Protein AF-A0A970E698-F1 (afdb_monomer_lite)

pLDDT: mean 95.45, std 3.79, range [67.94, 98.5]

Secondary structure (DSSP, 8-state):
-HHHHHHHHHHHHHHHHTT-HHHHHHHB-HHHHHHS-HHHHHH-GGG-----EEEEEEEEEE-TTSSEEEEEEEEEETTEEEEEEEEEEEETTEEEE-GGGT--

Structure (mmCIF, N/CA/C/O backbone):
data_AF-A0A970E698-F1
#
_entry.id   AF-A0A970E698-F1
#
loop_
_atom_site.group_PDB
_atom_site.id
_atom_site.type_symbol
_atom_site.label_atom_id
_atom_site.label_alt_id
_atom_site.label_comp_id
_atom_site.label_asym_id
_atom_site.label_entity_id
_atom_site.label_seq_id
_atom_site.pdbx_PDB_ins_code
_atom_site.Cartn_x
_atom_site.Cartn_y
_atom_site.Cartn_z
_atom_site.occupancy
_atom_site.B_iso_or_equiv
_atom_site.auth_seq_id
_atom_site.auth_comp_id
_atom_site.auth_asym_id
_atom_site.auth_atom_id
_atom_site.pdbx_PDB_model_num
ATOM 1 N N . MET A 1 1 ? 12.455 9.340 4.454 1.00 84.81 1 MET A N 1
ATOM 2 C CA . MET A 1 1 ? 12.205 8.086 3.712 1.00 84.81 1 MET A CA 1
ATOM 3 C C . MET A 1 1 ? 10.906 7.471 4.192 1.00 84.81 1 MET A C 1
ATOM 5 O O . MET A 1 1 ? 10.001 7.343 3.387 1.00 84.81 1 MET A O 1
ATOM 9 N N . GLU A 1 2 ? 10.782 7.234 5.498 1.00 92.00 2 GLU A N 1
ATOM 10 C CA . GLU A 1 2 ? 9.539 6.806 6.160 1.00 92.00 2 GLU A CA 1
ATOM 11 C C . GLU A 1 2 ? 8.337 7.678 5.792 1.00 92.00 2 GLU A C 1
ATOM 13 O O . GLU A 1 2 ?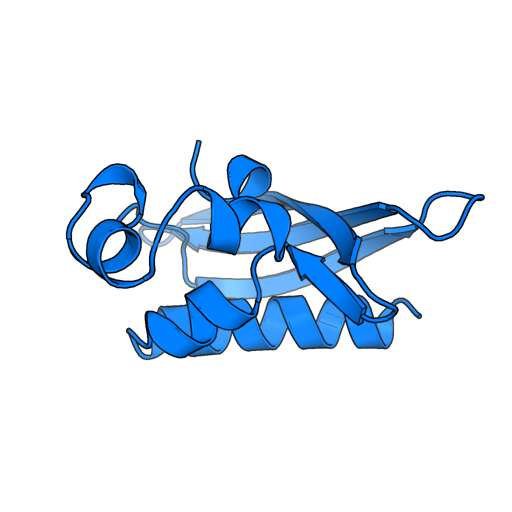 7.322 7.146 5.379 1.00 92.00 2 GLU A O 1
ATOM 18 N N . LYS A 1 3 ? 8.488 9.011 5.779 1.00 95.19 3 LYS A N 1
ATOM 19 C CA . LYS A 1 3 ? 7.416 9.921 5.341 1.00 95.19 3 LYS A CA 1
ATOM 20 C C . LYS A 1 3 ? 6.847 9.596 3.948 1.00 95.19 3 LYS A C 1
ATOM 22 O O . LYS A 1 3 ? 5.643 9.652 3.769 1.00 95.19 3 LYS A O 1
ATOM 27 N N . LYS A 1 4 ? 7.692 9.216 2.980 1.00 95.81 4 LYS A N 1
ATOM 28 C CA . LYS A 1 4 ? 7.228 8.836 1.631 1.00 95.81 4 LYS A CA 1
ATOM 29 C C . LYS A 1 4 ? 6.465 7.507 1.639 1.00 95.81 4 LYS A C 1
ATOM 31 O O . LYS A 1 4 ? 5.532 7.332 0.868 1.00 95.81 4 LYS A O 1
ATOM 36 N N . ILE A 1 5 ? 6.883 6.573 2.496 1.00 97.31 5 ILE A N 1
ATOM 37 C CA . ILE A 1 5 ? 6.187 5.296 2.712 1.00 97.31 5 ILE A CA 1
ATOM 38 C C . ILE A 1 5 ? 4.826 5.556 3.370 1.00 97.31 5 ILE A C 1
ATOM 40 O O . ILE A 1 5 ? 3.813 5.018 2.943 1.00 97.31 5 ILE A O 1
ATOM 44 N N . GLU A 1 6 ? 4.784 6.427 4.373 1.00 98.00 6 GLU A N 1
ATOM 45 C CA . GLU A 1 6 ? 3.537 6.832 5.013 1.00 98.00 6 GLU A CA 1
ATOM 46 C C . GLU A 1 6 ? 2.590 7.535 4.026 1.00 98.00 6 GLU A C 1
ATOM 48 O O . GLU A 1 6 ? 1.399 7.234 4.004 1.00 98.00 6 GLU A O 1
ATOM 53 N N . GLU A 1 7 ? 3.112 8.432 3.183 1.00 97.75 7 GLU A N 1
ATOM 54 C CA . GLU A 1 7 ? 2.349 9.124 2.137 1.00 97.75 7 GLU A CA 1
ATOM 55 C C . GLU A 1 7 ? 1.687 8.125 1.175 1.00 97.75 7 GLU A C 1
ATOM 57 O O . GLU A 1 7 ? 0.469 8.177 1.023 1.00 97.75 7 GLU A O 1
ATOM 62 N N . ILE A 1 8 ? 2.430 7.157 0.616 1.00 98.12 8 ILE A N 1
ATOM 63 C CA . ILE A 1 8 ? 1.848 6.177 -0.322 1.00 98.12 8 ILE A CA 1
ATOM 64 C C . ILE A 1 8 ? 0.812 5.260 0.345 1.00 98.12 8 ILE A C 1
ATOM 66 O O . ILE A 1 8 ? -0.201 4.917 -0.262 1.00 98.12 8 ILE A O 1
ATOM 70 N N . ILE A 1 9 ? 1.022 4.895 1.615 1.00 98.38 9 ILE A N 1
ATOM 71 C CA . ILE A 1 9 ? 0.042 4.128 2.394 1.00 98.38 9 ILE A CA 1
ATOM 72 C C . ILE A 1 9 ? -1.243 4.942 2.560 1.00 98.38 9 ILE A C 1
ATOM 74 O O . ILE A 1 9 ? -2.338 4.444 2.302 1.00 98.38 9 ILE A O 1
ATOM 78 N N . ARG A 1 10 ? -1.129 6.211 2.962 1.00 98.38 10 ARG A N 1
ATOM 79 C CA . ARG A 1 10 ? -2.289 7.093 3.136 1.00 98.38 10 ARG A CA 1
ATOM 80 C C . ARG A 1 10 ? -3.017 7.335 1.819 1.00 98.38 10 ARG A C 1
ATOM 82 O O . ARG A 1 10 ? -4.243 7.300 1.816 1.00 98.38 10 ARG A O 1
ATOM 89 N N . GLU A 1 11 ? -2.296 7.543 0.722 1.00 98.38 11 GLU A N 1
ATOM 90 C CA . GLU A 1 11 ? -2.877 7.684 -0.618 1.00 98.38 11 GLU A CA 1
ATOM 91 C C . GLU A 1 11 ? -3.680 6.442 -1.015 1.00 98.38 11 GLU A C 1
ATOM 93 O O . GLU A 1 11 ? -4.826 6.569 -1.451 1.00 98.38 11 GLU A O 1
ATOM 98 N N . PHE A 1 12 ? -3.133 5.244 -0.783 1.00 98.50 12 PHE A N 1
ATOM 99 C CA . PHE A 1 12 ? -3.832 3.990 -1.050 1.00 98.50 12 PHE A CA 1
ATOM 100 C C . PHE A 1 12 ? -5.146 3.880 -0.266 1.00 98.50 12 PHE A C 1
ATOM 102 O O . PHE A 1 12 ? -6.196 3.611 -0.853 1.00 98.50 12 PHE A O 1
ATOM 109 N N . PHE A 1 13 ? -5.118 4.135 1.046 1.00 98.00 13 PHE A N 1
ATOM 110 C CA . PHE A 1 13 ? -6.318 4.044 1.882 1.00 98.00 13 PHE A CA 1
ATOM 111 C C . PHE A 1 13 ? -7.342 5.148 1.597 1.00 98.00 13 PHE A C 1
ATOM 113 O O . PHE A 1 13 ? -8.541 4.886 1.643 1.00 98.00 13 PHE A O 1
ATOM 120 N N . GLN A 1 14 ? -6.902 6.358 1.245 1.00 98.00 14 GLN A N 1
ATOM 121 C CA . GLN A 1 14 ? -7.805 7.423 0.796 1.00 98.00 14 GLN A CA 1
ATOM 122 C C . GLN A 1 14 ? -8.488 7.067 -0.526 1.00 98.00 14 GLN A C 1
ATOM 124 O O . GLN A 1 14 ? -9.668 7.364 -0.711 1.00 98.00 14 GLN A O 1
ATOM 129 N N . ALA A 1 15 ? -7.764 6.437 -1.454 1.00 97.69 15 ALA A N 1
ATOM 130 C CA . ALA A 1 15 ? -8.346 5.948 -2.695 1.00 97.69 15 ALA A CA 1
ATOM 131 C C . ALA A 1 15 ? -9.357 4.822 -2.423 1.00 97.69 15 ALA A C 1
ATOM 133 O O . ALA A 1 15 ? -10.466 4.862 -2.954 1.00 97.69 15 ALA A O 1
ATOM 134 N N . TYR A 1 16 ? -9.023 3.884 -1.530 1.00 96.62 16 TYR A N 1
ATOM 135 C CA . TYR A 1 16 ? -9.934 2.828 -1.081 1.00 96.62 16 TYR A CA 1
ATOM 136 C C . TYR A 1 16 ? -11.229 3.389 -0.478 1.00 96.62 16 TYR A C 1
ATOM 138 O O . TYR A 1 16 ? -12.316 3.018 -0.918 1.00 96.62 16 TYR A O 1
ATOM 146 N N . GLU A 1 17 ? -11.133 4.341 0.454 1.00 95.50 17 GLU A N 1
ATOM 147 C CA . GLU A 1 17 ? -12.293 4.978 1.095 1.00 95.50 17 GLU A CA 1
ATOM 148 C C . GLU A 1 17 ? -13.218 5.672 0.080 1.00 95.50 17 GLU A C 1
ATOM 150 O O . GLU A 1 17 ? -14.440 5.653 0.216 1.00 95.50 17 GLU A O 1
ATOM 155 N N . ARG A 1 18 ? -12.645 6.251 -0.982 1.00 96.25 18 ARG A N 1
ATOM 156 C CA . ARG A 1 18 ? -13.393 6.915 -2.061 1.00 96.25 18 ARG A CA 1
ATOM 157 C C . ARG A 1 18 ? -13.944 5.952 -3.115 1.00 96.25 18 ARG A C 1
ATOM 159 O O . ARG A 1 18 ? -14.628 6.402 -4.034 1.00 96.25 18 ARG A O 1
ATOM 166 N N . GLY A 1 19 ? -13.625 4.659 -3.037 1.00 93.81 19 GLY A N 1
ATOM 167 C CA . GLY A 1 19 ? -13.901 3.697 -4.106 1.00 93.81 19 GLY A CA 1
ATOM 168 C C . GLY A 1 19 ? -13.110 3.970 -5.395 1.00 93.81 19 GLY A C 1
ATOM 169 O O . GLY A 1 19 ? -13.502 3.517 -6.473 1.00 93.81 19 GLY A O 1
ATOM 170 N N . ASP A 1 20 ? -12.008 4.719 -5.311 1.00 96.00 20 ASP A N 1
ATOM 171 C CA . ASP A 1 20 ? -11.130 5.037 -6.434 1.00 96.00 20 ASP A CA 1
ATOM 172 C C . ASP A 1 20 ? -10.156 3.883 -6.708 1.00 96.00 20 ASP A C 1
ATOM 174 O O . ASP A 1 20 ? -9.005 3.858 -6.267 1.00 96.00 20 ASP A O 1
ATOM 178 N N . LEU A 1 21 ? -10.625 2.920 -7.501 1.00 94.00 21 LEU A N 1
ATOM 179 C CA . LEU A 1 21 ? -9.822 1.770 -7.916 1.00 94.00 21 LEU A CA 1
ATOM 180 C C . LEU A 1 21 ? -8.590 2.165 -8.743 1.00 94.00 21 LEU A C 1
ATOM 182 O O . LEU A 1 21 ? -7.620 1.413 -8.764 1.00 94.00 21 LEU A O 1
ATOM 186 N N . VAL A 1 22 ? -8.610 3.311 -9.432 1.00 96.19 22 VAL A N 1
ATOM 187 C CA . VAL A 1 22 ? -7.461 3.776 -10.224 1.00 96.19 22 VAL A CA 1
ATOM 188 C C . VAL A 1 22 ? -6.379 4.314 -9.295 1.00 96.19 22 VAL A C 1
ATOM 190 O O . VAL A 1 22 ? -5.215 3.947 -9.453 1.00 96.19 22 VAL A O 1
ATOM 193 N N . GLY A 1 23 ? -6.762 5.117 -8.301 1.00 97.31 23 GLY A N 1
ATOM 194 C CA . GLY A 1 23 ? -5.866 5.602 -7.252 1.00 97.31 23 GLY A CA 1
ATOM 195 C C . GLY A 1 23 ? -5.252 4.460 -6.441 1.00 97.31 23 GLY A C 1
ATOM 196 O O . GLY A 1 23 ? -4.035 4.422 -6.264 1.00 97.31 23 GLY A O 1
ATOM 197 N N . MET A 1 24 ? -6.061 3.469 -6.043 1.00 97.75 24 MET A N 1
ATOM 198 C CA . MET A 1 24 ? -5.556 2.264 -5.374 1.00 97.75 24 MET A CA 1
ATOM 199 C C . MET A 1 24 ? -4.529 1.541 -6.246 1.00 97.75 24 MET A C 1
ATOM 201 O O . MET A 1 24 ? -3.418 1.264 -5.801 1.00 97.75 24 MET A O 1
ATOM 205 N N . TYR A 1 25 ? -4.888 1.268 -7.503 1.00 97.44 25 TYR A N 1
ATOM 206 C CA . TYR A 1 25 ? -4.038 0.555 -8.451 1.00 97.44 25 TYR A CA 1
ATOM 207 C C . TYR A 1 25 ? -2.707 1.272 -8.701 1.00 97.44 25 TYR A C 1
ATOM 209 O O . TYR A 1 25 ? -1.664 0.624 -8.761 1.00 97.44 25 TYR A O 1
ATOM 217 N N . ALA A 1 26 ? -2.723 2.605 -8.780 1.00 97.12 26 ALA A N 1
ATOM 218 C CA . ALA A 1 26 ? -1.523 3.415 -8.961 1.00 97.12 26 ALA A CA 1
ATOM 219 C C . ALA A 1 26 ? -0.533 3.289 -7.791 1.00 97.12 26 ALA A C 1
ATOM 221 O O . ALA A 1 26 ? 0.667 3.461 -7.995 1.00 97.12 26 ALA A O 1
ATOM 222 N N . CYS A 1 27 ? -0.996 2.963 -6.583 1.00 98.00 27 CYS A N 1
ATOM 223 C CA . CYS A 1 27 ? -0.128 2.775 -5.419 1.00 98.00 27 CYS A CA 1
ATOM 224 C C . CYS A 1 27 ? 0.583 1.412 -5.401 1.00 98.00 27 CYS A C 1
ATOM 226 O O . CYS A 1 27 ? 1.546 1.236 -4.652 1.00 98.00 27 CYS A O 1
ATOM 228 N N . LEU A 1 28 ? 0.130 0.457 -6.219 1.00 97.81 28 LEU A N 1
ATOM 229 C CA . LEU A 1 28 ? 0.678 -0.898 -6.288 1.00 97.81 28 LEU A CA 1
ATOM 230 C C . LEU A 1 28 ? 1.923 -0.961 -7.179 1.00 97.81 28 LEU A C 1
ATOM 232 O O . LEU A 1 28 ? 2.141 -0.090 -8.023 1.00 97.81 28 LEU A O 1
ATOM 236 N N . THR A 1 29 ? 2.738 -2.000 -7.009 1.00 97.94 29 THR A N 1
ATOM 237 C CA . THR A 1 29 ? 3.986 -2.184 -7.770 1.00 97.94 29 THR A CA 1
ATOM 238 C C . THR A 1 29 ? 3.756 -2.269 -9.280 1.00 97.94 29 THR A C 1
ATOM 240 O O . THR A 1 29 ? 2.778 -2.847 -9.756 1.00 97.94 29 THR A O 1
ATOM 243 N N . THR A 1 30 ? 4.691 -1.743 -10.072 1.00 96.50 30 THR A N 1
ATOM 244 C CA . THR A 1 30 ? 4.651 -1.817 -11.540 1.00 96.50 30 THR A CA 1
ATOM 245 C C . THR A 1 30 ? 4.678 -3.265 -12.018 1.00 96.50 30 THR A C 1
ATOM 247 O O . THR A 1 30 ? 4.046 -3.586 -13.024 1.00 96.50 30 THR A O 1
ATOM 250 N N . ASP A 1 31 ? 5.377 -4.159 -11.310 1.00 96.00 31 ASP A N 1
ATOM 251 C CA . ASP A 1 31 ? 5.351 -5.593 -11.612 1.00 96.00 31 ASP A CA 1
ATOM 252 C C . ASP A 1 31 ? 3.925 -6.159 -11.541 1.00 96.00 31 ASP A C 1
ATOM 254 O O . ASP A 1 31 ? 3.461 -6.803 -12.487 1.00 96.00 31 ASP A O 1
AT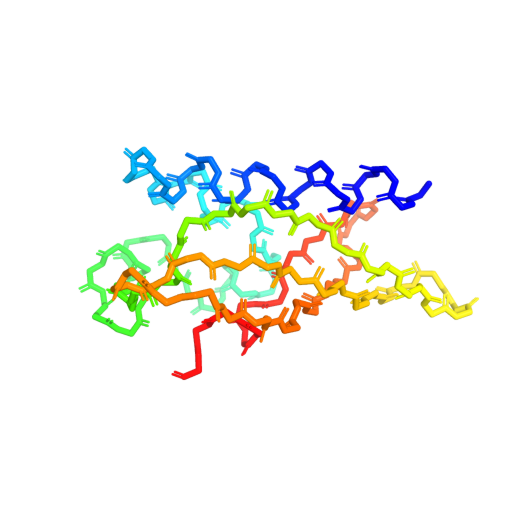OM 258 N N . PHE A 1 32 ? 3.182 -5.840 -10.478 1.00 96.56 32 PHE A N 1
ATOM 259 C CA . PHE A 1 32 ? 1.775 -6.208 -10.392 1.00 96.56 32 PHE A CA 1
ATOM 260 C C . PHE A 1 32 ? 0.957 -5.577 -11.512 1.00 96.56 32 PHE A C 1
ATOM 262 O O . PHE A 1 32 ? 0.206 -6.282 -12.183 1.00 96.56 32 PHE A O 1
ATOM 269 N N . GLN A 1 33 ? 1.138 -4.281 -11.768 1.00 96.56 33 GLN A N 1
ATOM 270 C CA . GLN A 1 33 ? 0.390 -3.575 -12.808 1.00 96.56 33 GLN A CA 1
ATOM 271 C C . GLN A 1 33 ? 0.646 -4.140 -14.220 1.00 96.56 33 GLN A C 1
ATOM 273 O O . GLN A 1 33 ? -0.207 -4.042 -15.103 1.00 96.56 33 GLN A O 1
ATOM 278 N N . ARG A 1 34 ? 1.810 -4.756 -14.460 1.00 95.69 34 ARG A N 1
ATOM 279 C CA . ARG A 1 34 ? 2.114 -5.471 -15.712 1.00 95.69 34 ARG A CA 1
ATOM 280 C C . ARG A 1 34 ? 1.409 -6.821 -15.796 1.00 95.69 34 ARG A C 1
ATOM 282 O O . ARG A 1 34 ? 0.976 -7.209 -16.879 1.00 95.69 34 ARG A O 1
ATOM 289 N N . ARG A 1 35 ? 1.311 -7.541 -14.675 1.00 96.44 35 ARG A N 1
ATOM 290 C CA . ARG A 1 35 ? 0.674 -8.867 -14.596 1.00 96.44 35 ARG A CA 1
ATOM 291 C C . ARG A 1 35 ? -0.851 -8.791 -14.533 1.00 96.44 35 ARG A C 1
ATOM 293 O O . ARG A 1 35 ? -1.528 -9.697 -15.011 1.00 96.44 35 ARG A O 1
ATOM 300 N N . VAL A 1 36 ? -1.388 -7.726 -13.947 1.00 96.44 36 VAL A N 1
ATOM 301 C CA . VAL A 1 36 ? -2.804 -7.562 -13.617 1.00 96.44 36 VAL A CA 1
ATOM 302 C C . VAL A 1 36 ? -3.290 -6.248 -14.219 1.00 96.44 36 VAL A C 1
ATOM 304 O O . VAL A 1 36 ? -3.238 -5.226 -13.549 1.00 96.44 36 VAL A O 1
ATOM 307 N N . PRO A 1 37 ? -3.782 -6.237 -15.471 1.00 96.19 37 PRO A N 1
ATOM 308 C CA . PRO A 1 37 ? -4.265 -5.012 -16.096 1.00 96.19 37 PRO A CA 1
ATOM 309 C C . PRO A 1 37 ? -5.396 -4.367 -15.291 1.00 96.19 37 PRO A C 1
ATOM 311 O O . PRO A 1 37 ? -6.255 -5.067 -14.751 1.00 96.19 37 PRO A O 1
ATOM 314 N N . LEU A 1 38 ? -5.474 -3.034 -15.306 1.00 96.19 38 LEU A N 1
ATOM 315 C CA . LEU A 1 38 ? -6.484 -2.267 -14.564 1.00 96.19 38 LEU A CA 1
ATOM 316 C C . LEU A 1 38 ? -7.922 -2.776 -14.778 1.00 96.19 38 LEU A C 1
ATOM 318 O O . LEU A 1 38 ? -8.698 -2.859 -13.832 1.00 96.19 38 LEU A O 1
ATOM 322 N N . ASN A 1 39 ? -8.291 -3.160 -16.003 1.00 95.81 39 ASN A N 1
ATOM 323 C CA . ASN A 1 39 ? -9.630 -3.698 -16.272 1.00 95.81 39 ASN A CA 1
ATOM 324 C C . ASN A 1 39 ? -9.899 -5.002 -15.513 1.00 95.81 39 ASN A C 1
ATOM 326 O O . ASN A 1 39 ? -11.003 -5.190 -15.012 1.00 95.81 39 ASN A O 1
ATOM 330 N N . TYR A 1 40 ? -8.896 -5.875 -15.393 1.00 96.06 40 TYR A N 1
ATOM 331 C CA . TYR A 1 40 ? -9.002 -7.096 -14.602 1.00 96.06 40 TYR A CA 1
ATOM 332 C C . TYR A 1 40 ? -9.055 -6.777 -13.105 1.00 96.06 40 TYR A C 1
ATOM 334 O O . TYR A 1 40 ? -9.919 -7.306 -12.410 1.00 96.06 40 TYR A O 1
ATOM 342 N N . PHE A 1 41 ? -8.203 -5.859 -12.630 1.00 96.19 41 PHE A N 1
ATOM 343 C CA . PHE A 1 41 ? -8.220 -5.384 -11.242 1.00 96.19 41 PHE A CA 1
ATOM 344 C C . PHE A 1 41 ? -9.610 -4.877 -10.825 1.00 96.19 41 PHE A C 1
ATOM 346 O O . PHE A 1 41 ? -10.094 -5.197 -9.746 1.00 96.19 41 PHE A O 1
ATOM 353 N N . ARG A 1 42 ? -10.298 -4.154 -11.717 1.00 93.44 42 ARG A N 1
ATOM 354 C CA . ARG A 1 42 ? -11.628 -3.585 -11.451 1.00 93.44 42 ARG A CA 1
ATOM 355 C C . ARG A 1 42 ? -12.747 -4.615 -11.337 1.00 93.44 42 ARG A C 1
ATOM 357 O O . ARG A 1 42 ? -13.698 -4.397 -10.589 1.00 93.44 42 ARG A O 1
ATOM 364 N N . ILE A 1 43 ? -12.694 -5.686 -12.126 1.00 94.19 43 ILE A N 1
ATOM 365 C CA . ILE A 1 43 ? -13.806 -6.643 -12.211 1.00 94.19 43 ILE A CA 1
ATOM 366 C C . ILE A 1 43 ? -13.610 -7.861 -11.317 1.00 94.19 43 ILE A C 1
ATOM 368 O O . ILE A 1 43 ? -14.608 -8.442 -10.897 1.00 94.19 43 ILE A O 1
ATOM 372 N N . ASN A 1 44 ? -12.365 -8.238 -11.020 1.00 93.12 44 ASN A N 1
ATOM 373 C CA . ASN A 1 44 ? -12.071 -9.454 -10.279 1.00 93.12 44 ASN A CA 1
ATOM 374 C C . ASN A 1 44 ? -12.356 -9.284 -8.780 1.00 93.12 44 ASN A C 1
ATOM 376 O O . ASN A 1 44 ? -11.824 -8.382 -8.134 1.00 93.12 44 ASN A O 1
ATOM 380 N N . ASP A 1 45 ? -13.164 -10.185 -8.221 1.00 90.88 45 ASP A N 1
ATOM 381 C CA . ASP A 1 45 ? -13.600 -10.122 -6.823 1.00 90.88 45 ASP A CA 1
ATOM 382 C C . ASP A 1 45 ? -12.458 -10.289 -5.813 1.00 90.88 45 ASP A C 1
ATOM 384 O O . ASP A 1 45 ? -12.570 -9.802 -4.690 1.00 90.88 45 ASP A O 1
ATOM 388 N N . ARG A 1 46 ? -11.319 -10.871 -6.217 1.00 90.38 46 ARG A N 1
ATOM 389 C CA . ARG A 1 46 ? -10.109 -10.936 -5.384 1.00 90.38 46 ARG A CA 1
ATOM 390 C C . ARG A 1 46 ? -9.656 -9.554 -4.902 1.00 90.38 46 ARG A C 1
ATOM 392 O O . ARG A 1 46 ? -9.113 -9.452 -3.812 1.00 90.38 46 ARG A O 1
ATOM 399 N N . TYR A 1 47 ? -9.872 -8.500 -5.688 1.00 91.94 47 TYR A N 1
ATOM 400 C CA . TYR A 1 47 ? -9.445 -7.139 -5.337 1.00 91.94 47 TYR A CA 1
ATOM 401 C C . TYR A 1 47 ? -10.560 -6.293 -4.713 1.00 91.94 47 TYR A C 1
ATOM 403 O O . TYR A 1 47 ? -10.356 -5.115 -4.437 1.00 91.94 47 TYR A O 1
ATOM 411 N N . LYS A 1 48 ? -11.735 -6.890 -4.477 1.00 87.75 48 LYS A N 1
ATOM 412 C CA . LYS A 1 48 ? -12.880 -6.256 -3.804 1.00 87.75 48 LYS A CA 1
ATOM 413 C C . LYS A 1 48 ? -13.001 -6.684 -2.338 1.00 87.75 48 LYS A C 1
ATOM 415 O O . LYS A 1 48 ? -14.071 -6.564 -1.749 1.00 87.75 48 LYS A O 1
ATOM 420 N N . GLN A 1 49 ? -11.927 -7.233 -1.774 1.00 87.81 49 GLN A N 1
ATOM 421 C CA . GLN A 1 49 ? -11.865 -7.607 -0.366 1.00 87.81 49 GLN A CA 1
ATOM 422 C C . GLN A 1 49 ? -12.038 -6.372 0.526 1.00 87.81 49 GLN A C 1
ATOM 424 O O . GLN A 1 49 ? -11.617 -5.268 0.176 1.00 87.81 49 GLN A O 1
ATOM 429 N N . GLU A 1 50 ? -12.658 -6.565 1.687 1.00 90.69 50 GLU A N 1
ATOM 430 C CA . GLU A 1 50 ? -12.804 -5.516 2.693 1.00 90.69 50 GLU A CA 1
ATOM 431 C C . GLU A 1 50 ? -11.461 -5.315 3.414 1.00 90.69 50 GLU A C 1
ATOM 433 O O . GLU A 1 50 ? -11.064 -6.137 4.237 1.00 90.69 50 GLU A O 1
ATOM 438 N N . ILE A 1 51 ? -10.752 -4.231 3.082 1.00 93.25 51 ILE A N 1
ATOM 439 C CA . ILE A 1 51 ? -9.431 -3.901 3.653 1.00 93.25 51 ILE A CA 1
ATOM 440 C C . ILE A 1 51 ? -9.584 -3.182 5.004 1.00 93.25 51 ILE A C 1
ATOM 442 O O . ILE A 1 51 ? -8.790 -3.379 5.919 1.00 93.25 51 ILE A O 1
ATOM 446 N N . GLY A 1 52 ? -10.630 -2.361 5.136 1.00 94.44 52 GLY A N 1
ATOM 447 C CA . GLY A 1 52 ? -10.893 -1.528 6.312 1.00 94.44 52 GLY A CA 1
ATOM 448 C C . GLY A 1 52 ? -10.470 -0.069 6.153 1.00 94.44 52 GLY A C 1
ATOM 449 O O . GLY A 1 52 ? -9.782 0.310 5.205 1.00 94.44 52 GLY A O 1
ATOM 450 N N . LEU A 1 53 ? -10.925 0.772 7.081 1.00 96.38 53 LEU A N 1
ATOM 451 C CA . LEU A 1 53 ? -10.607 2.201 7.107 1.00 96.38 53 LEU A CA 1
ATOM 452 C C . LEU A 1 53 ? -9.318 2.440 7.886 1.00 96.38 53 LEU A C 1
ATOM 454 O O . LEU A 1 53 ? -9.191 1.966 9.012 1.00 96.38 53 LEU A O 1
ATOM 458 N N . LEU A 1 54 ? -8.383 3.200 7.314 1.00 97.81 54 LEU A N 1
ATOM 459 C CA . LEU A 1 54 ? -7.123 3.523 7.979 1.00 97.81 54 LEU A CA 1
ATOM 460 C C . LEU A 1 54 ? -7.360 4.393 9.215 1.00 97.81 54 LEU A C 1
ATOM 462 O O . LEU A 1 54 ? -7.840 5.521 9.108 1.00 97.81 54 LEU A O 1
ATOM 466 N N . LYS A 1 55 ? -6.934 3.896 10.373 1.00 97.31 55 LYS A N 1
ATOM 467 C CA . LYS A 1 55 ? -6.930 4.635 11.636 1.00 97.31 55 LYS A CA 1
ATOM 468 C C . LYS A 1 55 ? -5.562 5.252 11.906 1.00 97.31 55 LYS A C 1
ATOM 470 O O . LYS A 1 55 ? -5.469 6.441 12.215 1.00 97.31 55 LYS A O 1
ATOM 475 N N . SER A 1 56 ? -4.491 4.473 11.751 1.00 97.69 56 SER A N 1
ATOM 476 C CA . SER A 1 56 ? -3.124 4.955 11.951 1.00 97.69 56 SER A CA 1
ATOM 477 C C . SER A 1 56 ? -2.095 4.173 11.126 1.00 97.69 56 SER A C 1
ATOM 479 O O . SER A 1 56 ? -2.291 3.002 10.806 1.00 97.69 56 SER A O 1
ATOM 481 N N . VAL A 1 57 ? -0.995 4.843 10.764 1.00 97.94 57 VAL A N 1
ATOM 482 C CA . VAL A 1 57 ? 0.222 4.191 10.257 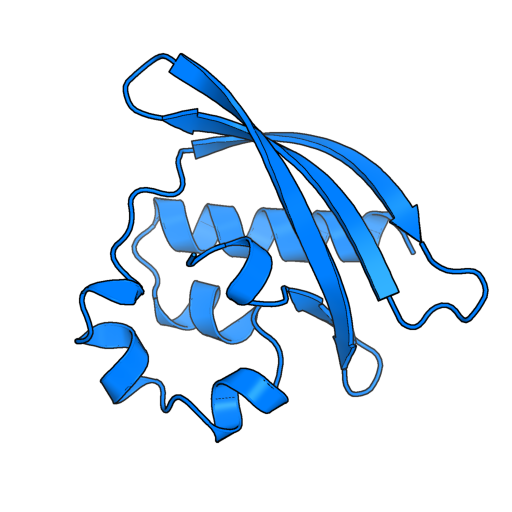1.00 97.94 57 VAL A CA 1
ATOM 483 C C . VAL A 1 57 ? 1.179 4.090 11.438 1.00 97.94 57 VAL A C 1
ATOM 485 O O . VAL A 1 57 ? 1.510 5.104 12.051 1.00 97.94 57 VAL A O 1
ATOM 488 N N . GLY A 1 58 ? 1.543 2.866 11.794 1.00 95.88 58 GLY A N 1
ATOM 489 C CA . GLY A 1 58 ? 2.404 2.534 12.916 1.00 95.88 58 GLY A CA 1
ATOM 490 C C . GLY A 1 58 ? 3.877 2.484 12.522 1.00 95.88 58 GLY A C 1
ATOM 491 O O . GLY A 1 58 ? 4.390 3.346 11.807 1.00 95.88 58 GLY A O 1
ATOM 492 N N . THR A 1 59 ? 4.584 1.478 13.032 1.00 97.00 59 THR A N 1
ATOM 493 C CA . THR A 1 59 ? 6.024 1.330 12.824 1.00 97.00 59 THR A CA 1
ATOM 494 C C . THR A 1 59 ? 6.346 1.046 11.360 1.00 97.00 59 THR A C 1
ATOM 496 O O . THR A 1 59 ? 5.807 0.116 10.768 1.00 97.00 59 THR A O 1
ATOM 499 N N . ILE A 1 60 ? 7.277 1.822 10.799 1.00 98.19 60 ILE A N 1
ATOM 500 C CA . ILE A 1 60 ? 7.849 1.599 9.470 1.00 98.19 60 ILE A CA 1
ATOM 501 C C . ILE A 1 60 ? 9.272 1.068 9.645 1.00 98.19 60 ILE A C 1
ATOM 503 O O . ILE A 1 60 ? 10.118 1.720 10.249 1.00 98.19 60 ILE A O 1
ATOM 507 N N . SER A 1 61 ? 9.542 -0.112 9.095 1.00 97.50 61 SER A N 1
ATOM 508 C CA . SER A 1 61 ? 10.862 -0.745 9.086 1.00 97.50 61 SER A CA 1
ATOM 509 C C . SER A 1 61 ? 11.384 -0.817 7.658 1.00 97.50 61 SER A C 1
ATOM 511 O O . SER A 1 61 ? 10.778 -1.468 6.813 1.00 97.50 61 SER A O 1
ATOM 513 N N . ILE A 1 62 ? 12.509 -0.159 7.378 1.00 97.62 62 ILE A N 1
ATOM 514 C CA . ILE A 1 62 ? 13.133 -0.130 6.048 1.00 97.62 62 ILE A CA 1
ATOM 515 C C . ILE A 1 62 ? 14.348 -1.059 6.050 1.00 97.62 62 ILE A C 1
ATOM 517 O O . ILE A 1 62 ? 15.151 -1.031 6.984 1.00 97.62 62 ILE A O 1
ATOM 521 N N . SER A 1 63 ? 14.495 -1.869 5.004 1.00 96.81 63 SER A N 1
ATOM 522 C CA . SER A 1 63 ? 15.659 -2.737 4.824 1.00 96.81 63 SER A CA 1
ATOM 523 C C . SER A 1 63 ? 16.958 -1.931 4.692 1.00 96.81 63 SER A C 1
ATOM 525 O O . SER A 1 63 ? 16.975 -0.796 4.210 1.00 96.81 63 SER A O 1
ATOM 527 N N . SER A 1 64 ? 18.086 -2.534 5.074 1.00 95.44 64 SER A N 1
ATOM 528 C CA . SER A 1 64 ? 19.408 -1.892 4.997 1.00 95.44 64 SER A CA 1
ATOM 529 C C . SER A 1 64 ? 19.859 -1.577 3.566 1.00 95.44 64 SER A C 1
ATOM 531 O O . SER A 1 64 ? 20.697 -0.699 3.370 1.00 95.44 64 SER A O 1
ATOM 533 N N . ASP A 1 65 ? 19.301 -2.261 2.564 1.00 94.31 65 ASP A N 1
ATOM 534 C CA . ASP A 1 65 ? 19.541 -1.980 1.147 1.00 94.31 65 ASP A CA 1
ATOM 535 C C . ASP A 1 65 ? 18.621 -0.884 0.576 1.00 94.31 65 ASP A C 1
ATOM 537 O O . ASP A 1 65 ? 18.771 -0.502 -0.586 1.00 94.31 65 ASP A O 1
ATOM 541 N N . TYR A 1 66 ? 17.697 -0.353 1.390 1.00 93.88 66 TYR A N 1
ATOM 542 C CA . TYR A 1 66 ? 16.718 0.677 1.034 1.00 93.88 66 TYR A CA 1
ATOM 543 C C . TYR A 1 66 ? 15.822 0.314 -0.160 1.00 93.88 66 TYR A C 1
ATOM 545 O O . TYR A 1 66 ? 15.346 1.210 -0.869 1.00 93.88 66 TYR A O 1
ATOM 553 N N . LYS A 1 67 ? 15.605 -0.985 -0.399 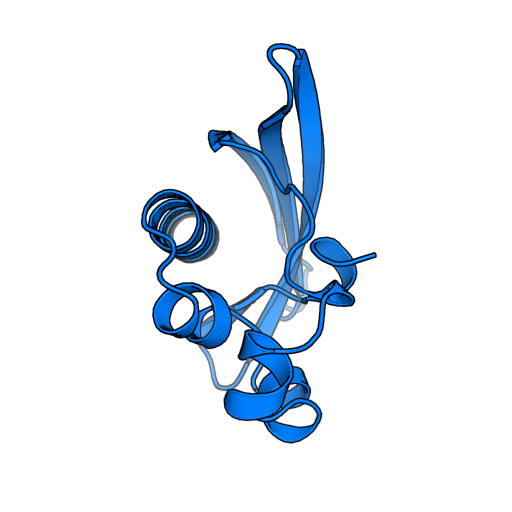1.00 96.25 67 LYS A N 1
ATOM 554 C CA . LYS A 1 67 ? 14.755 -1.486 -1.486 1.00 96.25 67 LYS A CA 1
ATOM 555 C C . LYS A 1 67 ? 13.410 -2.006 -1.019 1.00 96.25 67 LYS A C 1
ATOM 557 O O . LYS A 1 67 ? 12.489 -2.029 -1.826 1.00 96.25 67 LYS A O 1
ATOM 562 N N . THR A 1 68 ? 13.278 -2.399 0.241 1.00 97.62 68 THR A N 1
ATOM 563 C CA . THR A 1 68 ? 12.026 -2.911 0.792 1.00 97.62 68 THR A CA 1
ATOM 564 C C . THR A 1 68 ? 11.705 -2.241 2.119 1.00 97.62 68 THR A C 1
ATOM 566 O O . THR A 1 68 ? 12.573 -1.682 2.798 1.00 97.62 68 THR A O 1
ATOM 569 N N . ALA A 1 69 ? 10.428 -2.241 2.469 1.00 98.06 69 ALA A N 1
ATOM 570 C CA . ALA A 1 69 ? 9.962 -1.770 3.757 1.00 98.06 69 ALA A CA 1
ATOM 571 C C . ALA A 1 69 ? 8.724 -2.550 4.193 1.00 98.06 69 ALA A C 1
ATOM 573 O O . ALA A 1 69 ? 7.965 -3.041 3.359 1.00 98.06 69 ALA A O 1
ATOM 574 N N . CYS A 1 70 ? 8.512 -2.622 5.500 1.00 97.88 70 CYS A N 1
ATOM 575 C CA . CYS A 1 70 ? 7.268 -3.085 6.095 1.00 97.88 70 CYS A CA 1
ATOM 576 C C . CYS A 1 70 ? 6.681 -1.968 6.955 1.00 97.88 70 CYS A C 1
ATOM 578 O O . CYS A 1 70 ? 7.430 -1.255 7.626 1.00 97.88 70 CYS A O 1
ATOM 580 N N . ALA A 1 71 ? 5.363 -1.823 6.942 1.00 98.25 71 ALA A N 1
ATOM 581 C CA . ALA A 1 71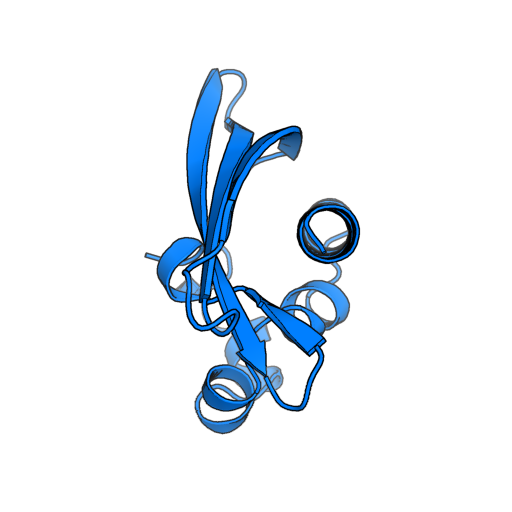 ? 4.646 -0.875 7.777 1.00 98.25 71 ALA A CA 1
ATOM 582 C C . ALA A 1 71 ? 3.473 -1.566 8.466 1.00 98.25 71 ALA A C 1
ATOM 584 O O . ALA A 1 71 ? 2.664 -2.210 7.800 1.00 98.25 71 ALA A O 1
ATOM 585 N N . ASP A 1 72 ? 3.355 -1.394 9.776 1.00 97.69 72 ASP A N 1
ATOM 586 C CA . ASP A 1 72 ? 2.140 -1.775 10.487 1.00 97.69 72 ASP A CA 1
ATOM 587 C C . ASP A 1 72 ? 1.086 -0.693 10.260 1.00 97.69 72 ASP A C 1
ATOM 589 O O . ASP A 1 72 ? 1.361 0.494 10.438 1.00 97.69 72 ASP A O 1
ATOM 593 N N . VAL A 1 73 ? -0.124 -1.078 9.871 1.00 97.62 73 VAL A N 1
ATOM 594 C CA . VAL A 1 73 ? -1.251 -0.151 9.755 1.00 97.62 73 VAL A CA 1
ATOM 595 C C . VAL A 1 73 ? -2.419 -0.663 10.578 1.00 97.62 73 VAL A C 1
ATOM 597 O O . VAL A 1 73 ? -2.787 -1.836 10.524 1.00 97.62 73 VAL A O 1
ATOM 600 N N . GLU A 1 74 ? -2.984 0.231 11.377 1.00 98.00 74 GLU A N 1
ATOM 601 C CA . GLU A 1 74 ? -4.192 -0.031 12.140 1.00 98.00 74 GLU A CA 1
ATOM 602 C C . GLU A 1 74 ? -5.388 0.353 11.273 1.00 98.00 74 GLU A C 1
ATOM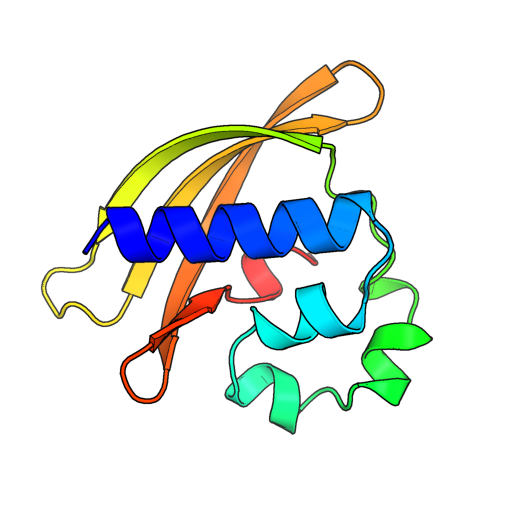 604 O O . GLU A 1 74 ? -5.503 1.501 10.828 1.00 98.00 74 GLU A O 1
ATOM 609 N N . VAL A 1 75 ? -6.273 -0.607 11.031 1.00 97.44 75 VAL A N 1
ATOM 610 C CA . VAL A 1 75 ? -7.479 -0.431 10.223 1.00 97.44 75 VAL A CA 1
ATOM 611 C C . VAL A 1 75 ? -8.714 -0.865 11.001 1.00 97.44 75 VAL A C 1
ATOM 613 O O . VAL A 1 75 ? -8.664 -1.806 11.792 1.00 97.44 75 VAL A O 1
ATOM 616 N N . THR A 1 76 ? -9.840 -0.202 10.759 1.00 97.12 76 THR A N 1
ATOM 617 C CA . THR A 1 76 ? -11.142 -0.604 11.298 1.00 97.12 76 THR A CA 1
ATOM 618 C C . THR A 1 76 ? -11.916 -1.385 10.236 1.00 97.12 76 THR A C 1
ATOM 620 O O . THR A 1 76 ? -12.242 -0.848 9.175 1.00 97.12 76 THR A O 1
ATOM 623 N N . VAL A 1 77 ? -12.239 -2.646 10.534 1.00 93.56 77 VAL A N 1
ATOM 624 C CA . VAL A 1 77 ? -13.020 -3.563 9.685 1.00 93.56 77 VAL A CA 1
ATOM 625 C C . VAL A 1 77 ? -14.230 -4.031 10.485 1.00 93.56 77 VAL A C 1
ATOM 627 O O . VAL A 1 77 ? -14.068 -4.559 11.584 1.00 93.56 77 VAL A O 1
ATOM 630 N N . ASN A 1 78 ? -15.453 -3.848 9.979 1.00 91.19 78 ASN A N 1
ATOM 631 C CA . ASN A 1 78 ? -16.682 -4.259 10.680 1.00 91.19 78 ASN A CA 1
ATOM 632 C C . ASN A 1 78 ? -16.744 -3.830 12.170 1.00 91.19 78 ASN A C 1
ATOM 634 O O . ASN A 1 78 ? -17.086 -4.626 13.049 1.00 91.19 78 ASN A O 1
ATOM 638 N N . ASN A 1 79 ? -16.392 -2.569 12.464 1.00 91.19 79 ASN A N 1
ATOM 639 C CA . ASN A 1 79 ? -16.296 -1.991 13.819 1.00 91.19 79 ASN A CA 1
ATOM 640 C C . ASN A 1 79 ? -15.281 -2.675 14.757 1.00 91.19 79 ASN A C 1
ATOM 642 O O . ASN A 1 79 ? -15.390 -2.557 15.980 1.00 91.19 79 ASN A O 1
ATOM 646 N N . LYS A 1 80 ? -14.298 -3.394 14.209 1.00 95.44 80 LYS A N 1
ATOM 647 C CA . LYS A 1 80 ? -13.178 -3.967 14.957 1.00 95.44 80 LYS A CA 1
ATOM 648 C C . LYS A 1 80 ? -11.871 -3.408 14.425 1.00 95.44 80 LYS A C 1
ATOM 650 O O . LYS A 1 80 ? -11.626 -3.441 13.222 1.00 95.44 80 LYS A O 1
ATOM 655 N N . ASP A 1 81 ? -11.036 -2.935 15.336 1.00 96.44 81 ASP A N 1
ATOM 656 C CA . ASP A 1 81 ? -9.693 -2.484 15.001 1.00 96.44 81 ASP A CA 1
ATOM 657 C C . ASP A 1 81 ? -8.770 -3.699 14.879 1.00 96.44 81 ASP A C 1
ATOM 659 O O . ASP A 1 81 ? -8.749 -4.577 15.746 1.00 96.44 81 ASP A O 1
ATOM 663 N N . THR A 1 82 ? -8.025 -3.759 13.781 1.00 95.25 82 THR A N 1
ATOM 664 C CA . THR A 1 82 ? -7.034 -4.795 13.505 1.00 95.25 82 THR A CA 1
ATOM 665 C C . THR A 1 82 ? -5.752 -4.154 12.998 1.00 95.25 82 THR A C 1
ATOM 667 O O . THR A 1 82 ? -5.774 -3.110 12.350 1.00 95.25 82 THR A O 1
ATOM 670 N N . ILE A 1 83 ? -4.622 -4.791 13.290 1.00 95.88 83 ILE A N 1
ATOM 671 C CA . ILE A 1 83 ? -3.325 -4.405 12.737 1.00 95.88 83 ILE A CA 1
ATOM 672 C C . ILE A 1 83 ? -3.049 -5.320 11.549 1.00 95.88 83 ILE A C 1
ATOM 674 O O . ILE A 1 83 ? -3.167 -6.541 11.665 1.00 95.88 83 ILE A O 1
ATOM 678 N N . MET A 1 84 ? -2.685 -4.732 10.416 1.00 95.00 84 MET A N 1
ATOM 679 C CA . MET A 1 84 ? -2.207 -5.457 9.243 1.00 95.00 84 MET A CA 1
ATOM 680 C C . MET A 1 84 ? -0.812 -4.960 8.859 1.00 95.00 84 MET A C 1
ATOM 682 O O . MET A 1 84 ? -0.496 -3.782 9.015 1.00 95.00 84 MET A O 1
ATOM 686 N N . GLY A 1 85 ? 0.027 -5.867 8.364 1.00 96.69 85 GLY A N 1
ATOM 687 C CA . GLY A 1 85 ? 1.353 -5.529 7.859 1.00 96.69 85 GLY A CA 1
ATOM 688 C C . GLY A 1 85 ? 1.297 -5.261 6.361 1.00 96.69 85 GLY A C 1
ATOM 689 O O . GLY A 1 85 ? 0.893 -6.135 5.597 1.00 96.69 85 GLY A O 1
ATOM 690 N N . LEU A 1 86 ? 1.735 -4.080 5.939 1.00 97.75 86 LEU A N 1
ATOM 691 C CA . LEU A 1 86 ? 1.945 -3.745 4.537 1.00 97.75 86 LEU A CA 1
ATOM 692 C C . LEU A 1 86 ? 3.405 -3.928 4.166 1.00 97.75 86 LEU A C 1
ATOM 694 O O . LEU A 1 86 ? 4.294 -3.399 4.831 1.00 97.75 86 LEU A O 1
ATOM 698 N N . ALA A 1 87 ? 3.643 -4.639 3.072 1.00 98.00 87 ALA A N 1
ATOM 699 C CA . ALA A 1 87 ? 4.955 -4.747 2.464 1.00 98.00 87 ALA A CA 1
ATOM 700 C C . ALA A 1 87 ? 5.049 -3.749 1.307 1.00 98.00 87 ALA A C 1
ATOM 702 O O . ALA A 1 87 ? 4.110 -3.578 0.529 1.00 98.00 87 ALA A O 1
ATOM 703 N N . LEU A 1 88 ? 6.191 -3.083 1.197 1.00 98.19 88 LEU A N 1
ATOM 704 C CA . LEU A 1 88 ? 6.480 -2.114 0.155 1.00 98.19 88 LEU A CA 1
ATOM 705 C C . LEU A 1 88 ? 7.836 -2.408 -0.470 1.00 98.19 88 LEU A C 1
ATOM 707 O O . LEU A 1 88 ? 8.764 -2.877 0.193 1.00 98.19 88 LEU A O 1
ATOM 711 N N . GLU A 1 89 ? 7.968 -2.050 -1.738 1.00 97.56 89 GLU A N 1
ATOM 712 C CA . GLU A 1 89 ? 9.234 -2.088 -2.454 1.00 97.56 89 GLU A CA 1
ATOM 713 C C . GLU A 1 89 ? 9.500 -0.779 -3.186 1.00 97.56 89 GLU A C 1
ATOM 715 O O . GLU A 1 89 ? 8.597 0.014 -3.473 1.00 97.56 89 GLU A O 1
ATOM 720 N N . LYS A 1 90 ? 10.778 -0.546 -3.463 1.00 95.81 90 LYS A N 1
ATOM 721 C CA . LYS A 1 90 ? 11.235 0.593 -4.234 1.00 95.81 90 LYS A CA 1
ATOM 722 C C . LYS A 1 90 ? 11.218 0.244 -5.713 1.00 95.81 90 LYS A C 1
ATOM 724 O O . LYS A 1 90 ? 12.063 -0.504 -6.200 1.00 95.81 90 LYS A O 1
ATOM 729 N N . ASP A 1 91 ? 10.287 0.854 -6.422 1.00 93.00 91 ASP A N 1
ATOM 730 C CA . ASP A 1 91 ? 9.973 0.598 -7.814 1.00 93.00 91 ASP A CA 1
ATOM 731 C C . ASP A 1 91 ? 10.227 1.862 -8.645 1.00 93.00 91 ASP A C 1
ATOM 733 O O . ASP A 1 91 ? 9.642 2.921 -8.412 1.00 93.00 91 ASP A O 1
ATOM 737 N N . PHE A 1 92 ? 11.198 1.786 -9.560 1.00 89.81 92 PHE A N 1
ATOM 738 C CA . PHE A 1 92 ? 11.707 2.925 -10.344 1.00 89.81 92 PHE A CA 1
ATOM 739 C C . PHE A 1 92 ? 12.032 4.192 -9.521 1.00 89.81 92 PHE A C 1
ATOM 741 O O . PHE A 1 92 ? 11.941 5.310 -10.018 1.00 89.81 92 PHE A O 1
ATOM 748 N N . GLY A 1 93 ? 12.463 4.021 -8.267 1.00 90.38 93 GLY A N 1
ATOM 749 C CA . GLY A 1 93 ? 12.857 5.119 -7.376 1.00 90.38 93 GLY A CA 1
ATOM 750 C C . GLY A 1 93 ? 11.760 5.608 -6.427 1.00 90.38 93 GLY A C 1
ATOM 751 O O . GLY A 1 93 ? 12.090 6.305 -5.464 1.00 90.38 93 GLY A O 1
ATOM 752 N N . GLU A 1 94 ? 10.515 5.173 -6.624 1.00 94.50 94 GLU A N 1
ATOM 753 C CA . GLU A 1 94 ? 9.369 5.479 -5.764 1.00 94.50 94 GLU A CA 1
ATOM 754 C C . GLU A 1 94 ? 8.969 4.268 -4.914 1.00 94.50 94 GLU A C 1
ATOM 756 O O . GLU A 1 94 ? 9.257 3.129 -5.265 1.00 94.50 94 GLU A O 1
ATOM 761 N N . TRP A 1 95 ? 8.325 4.500 -3.772 1.00 97.50 95 TRP A N 1
ATOM 762 C CA . TRP A 1 95 ? 7.786 3.410 -2.955 1.00 97.50 95 TRP A CA 1
ATOM 763 C C . TRP A 1 95 ? 6.426 2.979 -3.490 1.00 97.50 95 TRP A C 1
ATOM 765 O O . TRP A 1 95 ? 5.586 3.823 -3.799 1.00 97.50 95 TRP A O 1
ATOM 775 N N . ARG A 1 96 ? 6.206 1.669 -3.582 1.00 98.19 96 ARG A N 1
ATOM 776 C CA . ARG A 1 96 ? 4.940 1.068 -4.006 1.00 98.19 96 ARG A CA 1
ATOM 777 C C . ARG A 1 96 ? 4.563 -0.072 -3.074 1.00 98.19 96 ARG A C 1
ATOM 779 O O . ARG A 1 96 ? 5.435 -0.743 -2.525 1.00 98.19 96 ARG A O 1
ATOM 786 N N . ILE A 1 97 ? 3.264 -0.282 -2.900 1.00 98.38 97 ILE A N 1
ATOM 787 C CA . ILE A 1 97 ? 2.719 -1.337 -2.046 1.00 98.38 97 ILE A CA 1
ATOM 788 C C . ILE A 1 97 ? 2.721 -2.662 -2.806 1.00 98.38 97 ILE A C 1
ATOM 790 O O . ILE A 1 97 ? 2.220 -2.745 -3.930 1.00 98.38 97 ILE A O 1
ATOM 794 N N . LEU A 1 98 ? 3.246 -3.705 -2.166 1.00 97.88 98 LEU A N 1
ATOM 795 C CA . LEU A 1 98 ? 3.126 -5.075 -2.641 1.00 97.88 98 LEU A CA 1
ATOM 796 C C . LEU A 1 98 ? 1.679 -5.543 -2.436 1.00 97.88 98 LEU A C 1
ATOM 798 O O . LEU A 1 98 ? 1.224 -5.644 -1.291 1.00 97.88 98 LEU A O 1
ATOM 802 N N . PRO A 1 99 ? 0.937 -5.835 -3.513 1.00 95.69 99 PRO A N 1
ATOM 803 C CA . PRO A 1 99 ? -0.481 -6.181 -3.442 1.00 95.69 99 PRO A CA 1
ATOM 804 C C . PRO A 1 99 ? -0.736 -7.462 -2.656 1.00 95.69 99 PRO A C 1
ATOM 806 O O . PRO A 1 99 ? -1.808 -7.604 -2.085 1.00 95.69 99 PRO A O 1
ATOM 809 N N . GLU A 1 100 ? 0.229 -8.376 -2.581 1.00 93.94 100 GLU A N 1
ATOM 810 C CA . GLU A 1 100 ? 0.139 -9.599 -1.783 1.00 93.94 100 GLU A CA 1
ATOM 811 C C . GLU A 1 100 ? 0.022 -9.311 -0.277 1.00 93.94 100 GLU A C 1
ATOM 813 O O . GLU A 1 100 ? -0.529 -10.121 0.459 1.00 93.94 100 GLU A O 1
ATOM 818 N N . SER A 1 101 ? 0.486 -8.146 0.192 1.00 95.25 101 SER A N 1
ATOM 819 C CA . SER A 1 101 ? 0.293 -7.724 1.589 1.00 95.25 101 SER A CA 1
ATOM 820 C C . SER A 1 101 ? -1.098 -7.145 1.873 1.00 95.25 101 SER A C 1
ATOM 822 O O . SER A 1 101 ? -1.457 -6.944 3.030 1.00 95.25 101 SER A O 1
ATOM 824 N N . VAL A 1 102 ? -1.888 -6.897 0.823 1.00 94.50 102 VAL A N 1
ATOM 825 C CA . VAL A 1 102 ? -3.230 -6.305 0.905 1.00 94.50 102 VAL A CA 1
ATOM 826 C C . VAL A 1 102 ? -4.315 -7.314 0.528 1.00 94.50 102 VAL A C 1
ATOM 828 O O . VAL A 1 102 ? -5.301 -7.452 1.241 1.00 94.50 102 VAL A O 1
ATOM 831 N N . PHE A 1 103 ? -4.134 -8.009 -0.598 1.00 91.38 103 PHE A N 1
ATOM 832 C CA . PHE A 1 103 ? -5.109 -8.899 -1.227 1.00 91.38 103 PHE A CA 1
ATOM 833 C C . PHE A 1 103 ? -4.629 -10.356 -1.139 1.00 91.38 103 PHE A C 1
ATOM 835 O O . PHE A 1 103 ? -4.124 -10.926 -2.123 1.00 91.38 103 PHE A O 1
ATOM 842 N N . ASN A 1 104 ? -4.752 -10.943 0.052 1.00 67.94 104 ASN A N 1
ATOM 843 C CA . ASN A 1 104 ? -4.457 -12.362 0.280 1.00 67.94 104 ASN A CA 1
ATOM 844 C C . ASN A 1 104 ? -5.612 -13.257 -0.179 1.00 67.94 104 ASN A C 1
ATOM 846 O O . ASN A 1 104 ? -6.778 -12.963 0.163 1.00 67.94 104 ASN A O 1
#

Sequence (104 aa):
MEKKIEEIIREFFQAYERGDLVGMYACLTTDFQRRVPLNYFRINDRYKQEIGLLKSVGTISISSDYKTACADVEVTVNNKDTIMGLALEKDFGEWRILPESVFN

Radius of gyration: 13.07 Å; chains: 1; bounding box: 36×22×31 Å

Foldseek 3Di:
DVVLVVVLVVQLLVCVVVVNLVSNLVQAAVVCCVVQPSVNCVPPCLNVDQQAHWPDWADKAADPVRFKIKIWTWGADPNDTDIFIWIWGQHPNGIHTHCVSRRD